Protein AF-A0A0K9FCQ1-F1 (afdb_monomer)

Mean predicted aligned error: 6.99 Å

Sequence (105 aa):
MTIVASFGELFIPIFYLYQIIFYFFFRKKEPKESSLKYYKFTCVTNFLIFCATIPVGLFIGIMATDSGEHQMISFILGFLFITGLPLLFFTWSLRDYLILQRSNK

Radius of gyration: 16.97 Å; Cα contacts (8 Å, |Δi|>4): 75; chains: 1; bounding box: 39×22×56 Å

pLDDT: mean 83.55, std 12.19, range [50.91, 96.12]

Organism: NCBI:txid582475

Structure (mmCIF, N/CA/C/O backbone):
data_AF-A0A0K9FCQ1-F1
#
_entry.id   AF-A0A0K9FCQ1-F1
#
loop_
_atom_site.group_PDB
_atom_site.id
_atom_site.type_symbol
_atom_site.label_atom_id
_atom_site.label_alt_id
_atom_site.label_comp_id
_atom_site.label_asym_id
_atom_site.label_entity_id
_atom_site.label_seq_id
_atom_site.pdbx_PDB_ins_code
_atom_site.Cartn_x
_atom_site.Cartn_y
_atom_site.Cartn_z
_atom_site.occupancy
_atom_site.B_iso_or_equiv
_atom_site.auth_seq_id
_atom_site.auth_comp_id
_atom_site.auth_asym_id
_atom_site.auth_atom_id
_atom_site.pdbx_PDB_model_num
ATOM 1 N N . MET A 1 1 ? 0.921 -0.575 -30.021 1.00 58.56 1 MET A N 1
ATOM 2 C CA . MET A 1 1 ? 1.584 0.178 -28.928 1.00 58.56 1 MET A CA 1
ATOM 3 C C . MET A 1 1 ? 0.780 1.397 -28.471 1.00 58.56 1 MET A C 1
ATOM 5 O O . MET A 1 1 ? 0.685 1.604 -27.273 1.00 58.56 1 MET A O 1
ATOM 9 N N . THR A 1 2 ? 0.134 2.153 -29.366 1.00 62.31 2 THR A N 1
ATOM 10 C CA . THR A 1 2 ? -0.662 3.359 -29.034 1.00 62.31 2 THR A CA 1
ATOM 11 C C . THR A 1 2 ? -1.852 3.121 -28.092 1.00 62.31 2 THR A C 1
ATOM 13 O O . THR A 1 2 ? -2.091 3.925 -27.197 1.00 62.31 2 THR A O 1
ATOM 16 N N . ILE A 1 3 ? -2.569 2.001 -28.233 1.00 64.00 3 ILE A N 1
ATOM 17 C CA . ILE A 1 3 ? -3.713 1.651 -27.363 1.00 64.00 3 ILE A CA 1
ATOM 18 C C . ILE A 1 3 ? -3.265 1.353 -25.919 1.00 64.00 3 ILE A C 1
ATOM 20 O O . ILE A 1 3 ? -3.936 1.728 -24.966 1.00 64.00 3 ILE A O 1
ATOM 24 N N . VAL A 1 4 ? -2.107 0.710 -25.741 1.00 61.38 4 VAL A N 1
ATOM 25 C CA . VAL A 1 4 ? -1.572 0.369 -24.409 1.00 61.38 4 VAL A CA 1
ATOM 26 C C . VAL A 1 4 ? -1.038 1.616 -23.700 1.00 61.38 4 VAL A C 1
ATOM 28 O O . VAL A 1 4 ? -1.277 1.788 -22.508 1.00 61.38 4 VAL A O 1
ATOM 31 N N . ALA A 1 5 ? -0.376 2.512 -24.439 1.00 63.75 5 ALA A N 1
ATOM 32 C CA . ALA A 1 5 ? 0.096 3.790 -23.909 1.00 63.75 5 ALA A CA 1
ATOM 33 C C . ALA A 1 5 ? -1.073 4.683 -23.454 1.00 63.75 5 ALA A C 1
ATOM 35 O O . ALA A 1 5 ? -1.097 5.129 -22.311 1.00 63.75 5 ALA A O 1
ATOM 36 N N . SER A 1 6 ? -2.098 4.838 -24.297 1.00 66.94 6 SER A N 1
ATOM 37 C CA . SER A 1 6 ? -3.304 5.612 -23.956 1.00 66.94 6 SER A CA 1
ATOM 38 C C . SER A 1 6 ? -4.110 5.006 -22.799 1.00 66.94 6 SER A C 1
ATOM 40 O O . SER A 1 6 ? -4.669 5.742 -21.986 1.00 66.94 6 SER A O 1
ATOM 42 N N . PHE A 1 7 ? -4.132 3.675 -22.664 1.00 70.12 7 PHE A N 1
ATOM 43 C CA . PHE A 1 7 ? -4.712 3.011 -21.495 1.00 70.12 7 PHE A CA 1
ATOM 44 C C . PHE A 1 7 ? -3.929 3.346 -20.213 1.00 70.12 7 PHE A C 1
ATOM 46 O O . PHE A 1 7 ? -4.521 3.733 -19.210 1.00 70.12 7 PHE A O 1
ATOM 53 N N . GLY A 1 8 ? -2.596 3.267 -20.234 1.00 73.38 8 GLY A N 1
ATOM 54 C CA . GLY A 1 8 ? -1.772 3.646 -19.081 1.00 73.38 8 GLY A CA 1
ATOM 55 C C . GLY A 1 8 ? -1.987 5.100 -18.648 1.00 73.38 8 GLY A C 1
ATOM 56 O O . GLY A 1 8 ? -2.204 5.364 -17.466 1.00 73.38 8 GLY A O 1
ATOM 57 N N . GLU A 1 9 ? -2.003 6.029 -19.605 1.00 76.12 9 GLU A N 1
ATOM 58 C CA . GLU A 1 9 ? -2.162 7.468 -19.353 1.00 76.12 9 GLU A CA 1
ATOM 59 C C . GLU A 1 9 ? -3.496 7.836 -18.692 1.00 76.12 9 GLU A C 1
ATOM 61 O O . GLU A 1 9 ? -3.537 8.762 -17.886 1.00 76.12 9 GLU A O 1
ATOM 66 N N . LEU A 1 10 ? -4.579 7.109 -18.985 1.00 82.19 10 LEU A N 1
ATOM 67 C CA . LEU A 1 10 ? -5.894 7.382 -18.401 1.00 82.19 10 LEU A CA 1
ATOM 68 C C . LEU A 1 10 ? -6.118 6.628 -17.083 1.00 82.19 10 LEU A C 1
ATOM 70 O O . LEU A 1 10 ? -6.594 7.201 -16.102 1.00 82.19 10 LEU A O 1
ATOM 74 N N . PHE A 1 11 ? -5.783 5.338 -17.037 1.00 82.19 11 PHE A N 1
ATOM 75 C CA . PHE A 1 11 ? -6.143 4.479 -15.907 1.00 82.19 11 PHE A CA 1
ATOM 76 C C . PHE A 1 11 ? -5.248 4.689 -14.685 1.00 82.19 11 PHE A C 1
ATOM 78 O O . PHE A 1 11 ? -5.733 4.574 -13.559 1.00 82.19 11 PHE A O 1
ATOM 85 N N . ILE A 1 12 ? -3.972 5.038 -14.874 1.00 81.56 12 ILE A N 1
ATOM 86 C CA . ILE A 1 12 ? -3.037 5.267 -13.763 1.00 81.56 12 ILE A CA 1
ATOM 87 C C . ILE A 1 12 ? -3.456 6.494 -12.925 1.00 81.56 12 ILE A C 1
ATOM 89 O O . ILE A 1 12 ? -3.589 6.355 -11.705 1.00 81.56 12 ILE A O 1
ATOM 93 N N . PRO A 1 13 ? -3.743 7.676 -13.510 1.00 85.31 13 PRO A N 1
ATOM 94 C CA . PRO A 1 13 ? -4.260 8.810 -12.746 1.00 85.31 13 PRO A CA 1
ATOM 95 C C . PRO A 1 13 ? -5.606 8.524 -12.080 1.00 85.31 13 PRO A C 1
ATOM 97 O O . PRO A 1 13 ? -5.800 8.907 -10.928 1.00 85.31 13 PRO A O 1
ATOM 100 N N . ILE A 1 14 ? -6.520 7.820 -12.762 1.00 87.19 14 ILE A N 1
ATOM 101 C CA . ILE A 1 14 ? -7.819 7.430 -12.189 1.00 87.19 14 ILE A CA 1
ATOM 102 C C . ILE A 1 14 ? -7.622 6.524 -10.974 1.00 87.19 14 ILE A C 1
ATOM 104 O O . ILE A 1 14 ? -8.285 6.714 -9.956 1.00 87.19 14 ILE A O 1
ATOM 108 N N . PHE A 1 15 ? -6.696 5.570 -11.053 1.00 84.75 15 PHE A N 1
ATOM 109 C CA . PHE A 1 15 ? -6.363 4.682 -9.948 1.00 84.75 15 PHE A CA 1
ATOM 110 C C . PHE A 1 15 ? -5.870 5.461 -8.723 1.00 84.75 15 PHE A C 1
ATOM 112 O O . PHE A 1 15 ? -6.408 5.274 -7.631 1.00 84.75 15 PHE A O 1
ATOM 119 N N . TYR A 1 16 ? -4.914 6.384 -8.884 1.00 85.44 16 TYR A N 1
ATOM 120 C CA . TYR A 1 16 ? -4.457 7.203 -7.755 1.00 85.44 16 TYR A CA 1
ATOM 121 C C . TYR A 1 16 ? -5.535 8.159 -7.250 1.00 85.44 16 TYR A C 1
ATOM 123 O O . TYR A 1 16 ? -5.679 8.317 -6.039 1.00 85.44 16 TYR A O 1
ATOM 131 N N . LEU A 1 17 ? -6.326 8.762 -8.139 1.00 88.56 17 LEU A N 1
ATOM 132 C CA . LEU A 1 17 ? -7.434 9.632 -7.754 1.00 88.56 17 LEU A CA 1
ATOM 133 C C . LEU A 1 17 ? -8.466 8.865 -6.919 1.00 88.56 17 LEU A C 1
ATOM 135 O O . LEU A 1 17 ? -8.865 9.345 -5.859 1.00 88.56 17 LEU A O 1
ATOM 139 N N . TYR A 1 18 ? -8.839 7.655 -7.345 1.00 86.19 18 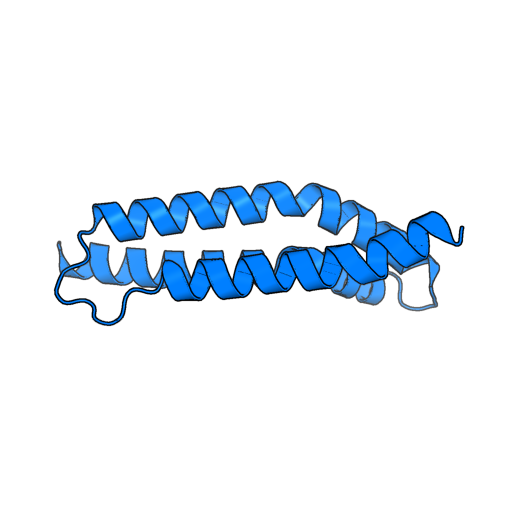TYR A N 1
ATOM 140 C CA . TYR A 1 18 ? -9.702 6.759 -6.579 1.00 86.19 18 TYR A CA 1
ATOM 141 C C . TYR A 1 18 ? -9.116 6.480 -5.195 1.00 86.19 18 TYR A C 1
ATOM 143 O O . TYR A 1 18 ? -9.830 6.605 -4.204 1.00 86.19 18 TYR A O 1
ATOM 151 N N . GLN A 1 19 ? -7.821 6.163 -5.101 1.00 82.12 19 GLN A N 1
ATOM 152 C CA . GLN A 1 19 ? -7.187 5.902 -3.810 1.00 82.12 19 GLN A CA 1
ATOM 153 C C . GLN A 1 19 ? -7.174 7.134 -2.898 1.00 82.12 19 GLN A C 1
ATOM 155 O O . GLN A 1 19 ? -7.474 7.014 -1.712 1.00 82.12 19 GLN A O 1
ATOM 160 N N . ILE A 1 20 ? -6.878 8.323 -3.429 1.00 85.81 20 ILE A N 1
ATOM 161 C CA . ILE A 1 20 ? -6.896 9.577 -2.663 1.00 85.81 20 ILE A CA 1
ATOM 162 C C . ILE A 1 20 ? -8.312 9.870 -2.154 1.00 85.81 20 ILE A C 1
ATOM 164 O O . ILE A 1 20 ? -8.493 10.143 -0.966 1.00 85.81 20 ILE A O 1
ATOM 168 N N . ILE A 1 21 ? -9.321 9.774 -3.026 1.00 86.62 21 ILE A N 1
ATOM 169 C CA . ILE A 1 21 ? -10.730 9.958 -2.658 1.00 86.62 21 ILE A CA 1
ATOM 170 C C . ILE A 1 21 ? -11.118 8.946 -1.578 1.00 86.62 21 ILE A C 1
ATOM 172 O O . ILE A 1 21 ? -11.624 9.338 -0.528 1.00 86.62 21 ILE A O 1
ATOM 176 N N . PHE A 1 22 ? -10.827 7.664 -1.797 1.00 79.06 22 PHE A N 1
ATOM 177 C CA . PHE A 1 22 ? -11.083 6.592 -0.840 1.00 79.06 22 PHE A CA 1
ATOM 178 C C . PHE A 1 22 ? -10.459 6.905 0.525 1.00 79.06 22 PHE A C 1
ATOM 180 O O . PHE A 1 22 ? -11.146 6.853 1.544 1.00 79.06 22 PHE A O 1
ATOM 187 N N . TYR A 1 23 ? -9.195 7.327 0.556 1.00 78.38 23 TYR A N 1
ATOM 188 C CA . TYR A 1 23 ? -8.524 7.717 1.791 1.00 78.38 23 TYR A CA 1
ATOM 189 C C . TYR A 1 23 ? -9.223 8.881 2.499 1.00 78.38 23 TYR A C 1
ATOM 191 O O . TYR A 1 23 ? -9.446 8.801 3.703 1.00 78.38 23 TYR A O 1
ATOM 199 N N . PHE A 1 24 ? -9.619 9.941 1.789 1.00 79.62 24 PHE A N 1
ATOM 200 C CA . PHE A 1 24 ? -10.333 11.068 2.401 1.00 79.62 24 PHE A CA 1
ATOM 201 C C . PHE A 1 24 ? -11.721 10.688 2.926 1.00 79.62 24 PHE A C 1
ATOM 203 O O . PHE A 1 24 ? -12.099 11.146 4.002 1.00 79.62 24 PHE A O 1
ATOM 210 N N . PHE A 1 25 ? -12.460 9.834 2.214 1.00 74.31 25 PHE A N 1
ATOM 211 C CA . PHE A 1 25 ? -13.753 9.325 2.681 1.00 74.31 25 PHE A CA 1
ATOM 212 C C . PHE A 1 25 ? -13.605 8.461 3.938 1.00 74.31 25 PHE A C 1
ATOM 214 O O . PHE A 1 25 ? -14.392 8.599 4.876 1.00 74.31 25 PHE A O 1
ATOM 221 N N . PHE A 1 26 ? -12.580 7.604 3.990 1.00 68.56 26 PHE A N 1
ATOM 222 C CA . PHE A 1 26 ? -12.326 6.753 5.154 1.00 68.56 26 PHE A CA 1
ATOM 223 C C . PHE A 1 26 ? -11.598 7.477 6.295 1.00 68.56 26 PHE A C 1
ATOM 225 O O . PHE A 1 26 ? -11.656 7.054 7.456 1.00 68.56 26 PHE A O 1
ATOM 232 N N . ARG A 1 27 ? -10.967 8.615 6.027 1.00 69.94 27 ARG A N 1
ATOM 233 C CA . ARG A 1 27 ? -10.449 9.512 7.054 1.00 69.94 27 ARG A CA 1
ATOM 234 C C . ARG A 1 27 ? -11.582 10.414 7.543 1.00 69.94 27 ARG A C 1
ATOM 236 O O . ARG A 1 27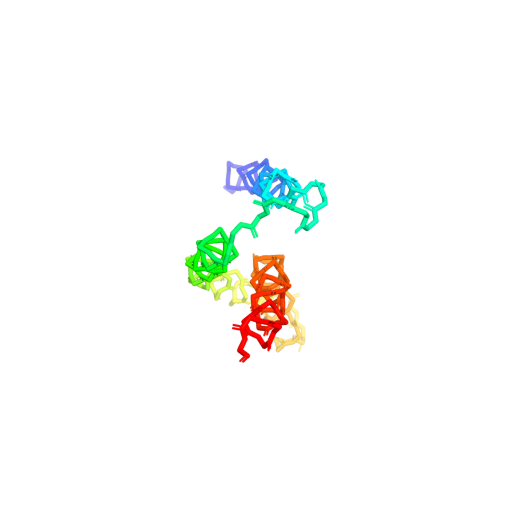 ? -11.628 11.604 7.242 1.00 69.94 27 ARG A O 1
ATOM 243 N N . LYS A 1 28 ? -12.514 9.837 8.307 1.00 60.69 28 LYS A N 1
ATOM 244 C CA . LYS A 1 28 ? -13.598 10.593 8.950 1.00 60.69 28 LYS A CA 1
ATOM 245 C C . LYS A 1 28 ? -12.994 11.754 9.759 1.00 60.69 28 LYS A C 1
ATOM 247 O O . LYS A 1 28 ? -12.035 11.560 10.510 1.00 60.69 28 LYS A O 1
ATOM 252 N N . LYS A 1 29 ? -13.543 12.963 9.584 1.00 53.09 29 LYS A N 1
ATOM 253 C CA . LYS A 1 29 ? -13.224 14.126 10.420 1.00 53.09 29 LYS A CA 1
ATOM 254 C C . LYS A 1 29 ? -13.675 13.819 11.851 1.00 53.09 29 LYS A C 1
ATOM 256 O O . LYS A 1 29 ? -14.855 13.617 12.097 1.00 53.09 29 LYS A O 1
ATOM 261 N N . GLU A 1 30 ? -12.695 13.818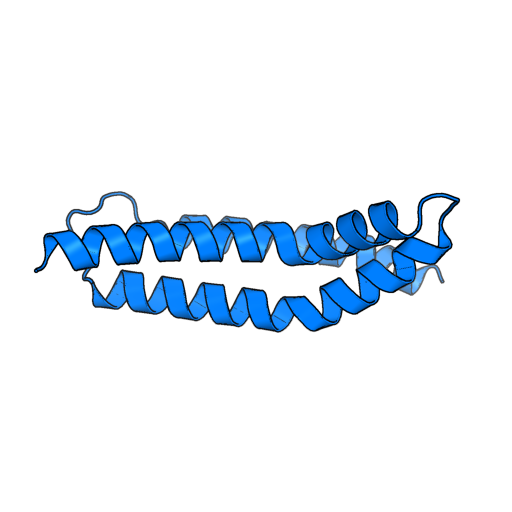 12.743 1.00 53.38 30 GLU A N 1
ATOM 262 C CA . GLU A 1 30 ? -12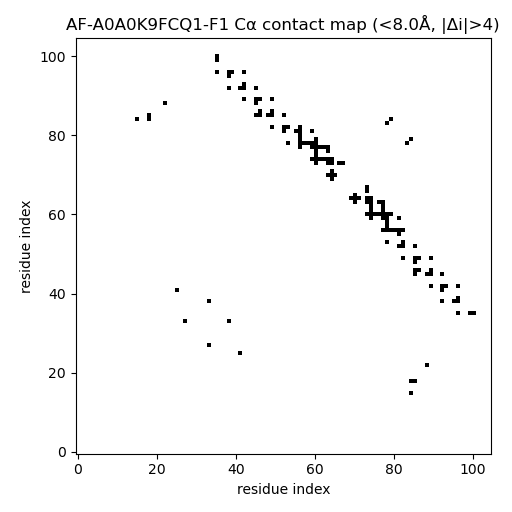.759 13.679 14.200 1.00 53.38 30 GLU A CA 1
ATOM 263 C C . GLU A 1 30 ? -12.804 12.257 14.808 1.00 53.38 30 GLU A C 1
ATOM 265 O O . GLU A 1 30 ? -13.681 11.452 14.498 1.00 53.38 30 GLU A O 1
ATOM 270 N N . PRO A 1 31 ? -11.893 11.966 15.765 1.00 52.88 31 PRO A N 1
ATOM 271 C CA . PRO A 1 31 ? -11.785 10.683 16.471 1.00 52.88 31 PRO A CA 1
ATOM 272 C C . PRO A 1 31 ? -12.903 10.435 17.499 1.00 52.88 31 PRO A C 1
ATOM 274 O O . PRO A 1 31 ? -12.851 9.450 18.230 1.00 52.88 31 PRO A O 1
ATOM 277 N N . LYS A 1 32 ? -13.900 11.323 17.601 1.00 50.91 32 LYS A N 1
ATOM 278 C CA . LYS A 1 32 ? -14.904 11.289 18.676 1.00 50.91 32 LYS A CA 1
ATOM 279 C C . LYS A 1 32 ? -15.984 10.214 18.508 1.00 50.91 32 LYS A C 1
ATOM 281 O O . LYS A 1 32 ? -16.659 9.914 19.483 1.00 50.91 32 LYS A O 1
ATOM 286 N N . GLU A 1 33 ? -16.121 9.597 17.331 1.00 51.59 33 GLU A N 1
ATOM 287 C CA . GLU A 1 33 ? -17.157 8.572 17.084 1.00 51.59 33 GLU A CA 1
ATOM 288 C C . GLU A 1 33 ? -16.669 7.291 16.379 1.00 51.59 33 GLU A C 1
ATOM 290 O O . GLU A 1 33 ? -17.442 6.351 16.174 1.00 51.59 33 GLU A O 1
ATOM 295 N N . SER A 1 34 ? -15.402 7.203 15.967 1.00 60.34 34 SER A N 1
ATOM 296 C CA . SER A 1 34 ? -14.902 6.047 15.214 1.00 60.34 34 SER A CA 1
ATOM 297 C C . SER A 1 34 ? -14.508 4.893 16.147 1.00 60.34 34 SER A C 1
ATOM 299 O O . SER A 1 34 ? -13.444 4.881 16.757 1.00 60.34 34 SER A O 1
ATOM 301 N N . SER A 1 35 ? -15.372 3.875 16.233 1.00 73.19 35 SER A N 1
ATOM 302 C CA . SER A 1 35 ? -15.102 2.650 17.005 1.00 73.19 35 SER A CA 1
ATOM 303 C C . SER A 1 35 ? -13.815 1.933 16.555 1.00 73.19 35 SER A C 1
ATOM 305 O O . SER A 1 35 ? -13.460 1.949 15.377 1.00 73.19 35 SER A O 1
ATOM 307 N N . LEU A 1 36 ? -13.147 1.205 17.460 1.00 80.69 36 LEU A N 1
ATOM 308 C CA . LEU A 1 36 ? -11.974 0.364 17.144 1.00 80.69 36 LEU A CA 1
ATOM 309 C C . LEU A 1 36 ? -12.223 -0.588 15.954 1.00 80.69 36 LEU A C 1
ATOM 311 O O . LEU A 1 36 ? -11.316 -0.876 15.172 1.00 80.69 36 LEU A O 1
ATOM 315 N N . LYS A 1 37 ? -13.474 -1.042 15.788 1.00 83.56 37 LYS A N 1
ATOM 316 C CA . LYS A 1 37 ? -13.923 -1.875 14.665 1.00 83.56 37 LYS A CA 1
ATOM 317 C C . LYS A 1 37 ? -13.734 -1.175 13.315 1.00 83.56 37 LYS A C 1
ATOM 319 O O . LYS A 1 37 ? -13.337 -1.831 12.356 1.00 83.56 37 LYS A O 1
ATOM 324 N N . TYR A 1 38 ? -13.969 0.136 13.254 1.00 83.44 38 TYR A N 1
ATOM 325 C CA . TYR A 1 38 ? -13.770 0.949 12.056 1.00 83.44 38 TYR A CA 1
ATOM 326 C C . TYR A 1 38 ? -12.294 1.017 11.654 1.00 83.44 38 TYR A C 1
ATOM 328 O O . TYR A 1 38 ? -11.952 0.656 10.534 1.00 83.44 38 TYR A O 1
ATOM 336 N N . TYR A 1 39 ? -11.401 1.388 12.578 1.00 84.00 39 TYR A N 1
ATOM 337 C CA . TYR A 1 39 ? -9.961 1.448 12.290 1.00 84.00 39 TYR A CA 1
ATOM 338 C C . TYR A 1 39 ? -9.386 0.084 11.910 1.00 84.00 39 TYR A C 1
ATOM 340 O O . TYR A 1 39 ? -8.573 -0.003 10.992 1.00 84.00 39 TYR A O 1
ATOM 348 N N . LYS A 1 40 ? -9.857 -0.992 12.555 1.00 88.94 40 LYS A N 1
ATOM 349 C CA . LYS A 1 40 ? -9.502 -2.360 12.167 1.00 88.94 40 LYS A CA 1
ATOM 350 C C . LYS A 1 40 ? -9.937 -2.662 10.729 1.00 88.94 40 LYS A C 1
ATOM 352 O O . LYS A 1 40 ? -9.143 -3.192 9.960 1.00 88.94 40 LYS A O 1
ATOM 357 N N . PHE A 1 41 ? -11.171 -2.315 10.361 1.00 88.75 41 PHE A N 1
ATOM 358 C CA . PHE A 1 41 ? -11.687 -2.517 9.006 1.00 88.75 41 PHE A CA 1
ATOM 359 C C . PHE A 1 41 ? -10.883 -1.732 7.960 1.00 88.75 41 PHE A C 1
ATOM 361 O O . PHE A 1 41 ? -10.456 -2.310 6.960 1.00 88.75 41 PHE A O 1
ATOM 368 N N . THR A 1 42 ? -10.608 -0.450 8.213 1.00 87.75 42 THR A N 1
ATOM 369 C CA . THR A 1 42 ? -9.792 0.396 7.329 1.00 87.75 42 THR A CA 1
ATOM 370 C C . THR A 1 42 ? -8.374 -0.157 7.176 1.00 87.75 42 THR A C 1
ATOM 372 O O . THR A 1 42 ? -7.878 -0.263 6.057 1.00 87.75 42 THR A O 1
ATOM 375 N N . CYS A 1 43 ? -7.740 -0.580 8.275 1.00 90.50 43 CYS A N 1
ATOM 376 C CA . CYS A 1 43 ? -6.399 -1.168 8.251 1.00 90.50 43 CYS A CA 1
ATOM 377 C C . CYS A 1 43 ? -6.344 -2.456 7.419 1.00 90.50 43 CYS A C 1
ATOM 379 O O . CYS A 1 43 ? -5.444 -2.615 6.596 1.00 90.50 43 CYS A O 1
ATOM 381 N N . VAL A 1 44 ? -7.307 -3.365 7.602 1.00 92.62 44 VAL A N 1
ATOM 382 C CA . VAL A 1 44 ? -7.380 -4.616 6.828 1.00 92.62 44 VAL A CA 1
ATOM 383 C C . VAL A 1 44 ? -7.640 -4.326 5.351 1.00 92.62 44 VAL A C 1
ATOM 385 O O . VAL A 1 44 ? -6.999 -4.922 4.492 1.00 92.62 44 VAL A O 1
ATOM 388 N N . THR A 1 45 ? -8.527 -3.382 5.041 1.00 90.88 45 THR A N 1
ATOM 389 C CA . THR A 1 45 ? -8.837 -3.019 3.652 1.00 90.88 45 THR A CA 1
ATOM 390 C C . THR A 1 45 ? -7.614 -2.441 2.941 1.00 90.88 45 THR A C 1
ATOM 392 O O . THR A 1 45 ? -7.265 -2.902 1.857 1.00 90.88 45 THR A O 1
ATOM 395 N N . ASN A 1 46 ? -6.903 -1.500 3.570 1.00 91.25 46 ASN A N 1
ATOM 396 C CA . ASN A 1 46 ? -5.681 -0.927 3.001 1.00 91.25 46 ASN A CA 1
ATOM 397 C C . ASN A 1 46 ? -4.564 -1.969 2.851 1.00 91.25 46 ASN A C 1
ATOM 399 O O . ASN A 1 46 ? -3.831 -1.931 1.867 1.00 91.25 46 ASN A O 1
ATOM 403 N N . PHE A 1 47 ? -4.456 -2.922 3.784 1.00 94.81 47 PHE A N 1
ATOM 404 C CA . PHE A 1 47 ? -3.526 -4.045 3.661 1.00 94.81 47 PHE A CA 1
ATOM 405 C C . PHE A 1 47 ? -3.835 -4.906 2.431 1.00 94.81 47 PHE A C 1
ATOM 407 O O . PHE A 1 47 ? -2.940 -5.187 1.637 1.00 94.81 47 PHE A O 1
ATOM 414 N N . LEU A 1 48 ? -5.105 -5.274 2.231 1.00 94.81 48 LEU A N 1
ATOM 415 C CA . LEU A 1 48 ? -5.528 -6.063 1.071 1.00 94.81 48 LEU A CA 1
ATOM 416 C C . LEU A 1 48 ? -5.284 -5.319 -0.248 1.00 94.81 48 LEU A C 1
ATOM 418 O O . LEU A 1 48 ? -4.804 -5.928 -1.202 1.00 94.81 48 LEU A O 1
ATOM 422 N N . ILE A 1 49 ? -5.557 -4.009 -0.294 1.00 91.50 49 ILE A N 1
ATOM 423 C CA . ILE A 1 49 ? -5.260 -3.168 -1.464 1.00 91.50 49 ILE A CA 1
ATOM 424 C C . ILE A 1 49 ? -3.754 -3.157 -1.738 1.00 91.50 49 ILE A C 1
ATOM 426 O O . ILE A 1 49 ? -3.348 -3.408 -2.870 1.00 91.50 49 ILE A O 1
ATOM 430 N N . PHE A 1 50 ? -2.916 -2.933 -0.721 1.00 94.50 50 PHE A N 1
ATOM 431 C CA . PHE A 1 50 ? -1.463 -2.986 -0.878 1.00 94.50 50 PHE A CA 1
ATOM 432 C C . PHE A 1 50 ? -1.015 -4.341 -1.441 1.00 94.50 50 PHE A C 1
ATOM 434 O O . PHE A 1 50 ? -0.339 -4.372 -2.469 1.00 94.50 50 PHE A O 1
ATOM 441 N N . CYS A 1 51 ? -1.470 -5.456 -0.865 1.00 96.12 51 CYS A N 1
ATOM 442 C CA . CYS A 1 51 ? -1.161 -6.793 -1.372 1.00 96.12 51 CYS A CA 1
ATOM 443 C C . CYS A 1 51 ? -1.594 -6.993 -2.832 1.00 96.12 51 CYS A C 1
ATOM 445 O O . CYS A 1 51 ? -0.824 -7.535 -3.622 1.00 96.12 51 CYS A O 1
ATOM 447 N N . ALA A 1 52 ? -2.781 -6.516 -3.213 1.00 93.19 52 ALA A N 1
ATOM 448 C CA . ALA A 1 52 ? -3.275 -6.609 -4.587 1.00 93.19 52 ALA A CA 1
ATOM 449 C C . ALA A 1 52 ? -2.425 -5.803 -5.584 1.00 93.19 52 ALA A C 1
ATOM 451 O O . ALA A 1 52 ? -2.349 -6.158 -6.759 1.00 93.19 52 ALA A O 1
ATOM 452 N N . THR A 1 53 ? -1.754 -4.743 -5.127 1.00 93.19 53 THR A N 1
ATOM 453 C CA . THR A 1 53 ? -0.869 -3.931 -5.975 1.00 93.19 53 THR A CA 1
ATOM 454 C C . THR A 1 53 ? 0.531 -4.512 -6.148 1.00 93.19 53 THR A C 1
ATOM 456 O O . THR A 1 53 ? 1.210 -4.133 -7.098 1.00 93.19 53 THR A O 1
ATOM 459 N N . ILE A 1 54 ? 0.962 -5.457 -5.300 1.00 95.56 54 ILE A N 1
ATOM 460 C CA . ILE A 1 54 ? 2.315 -6.038 -5.360 1.00 95.56 54 ILE A CA 1
ATOM 461 C C . ILE A 1 54 ? 2.604 -6.709 -6.713 1.00 95.56 54 ILE A C 1
ATOM 463 O O . ILE A 1 54 ? 3.632 -6.372 -7.297 1.00 95.56 54 ILE A O 1
ATOM 467 N N . PRO A 1 55 ? 1.752 -7.599 -7.270 1.00 95.12 55 PRO A N 1
ATOM 468 C CA . PRO A 1 55 ? 2.041 -8.234 -8.559 1.00 95.12 55 PRO A CA 1
ATOM 469 C C . PRO A 1 55 ? 2.200 -7.221 -9.697 1.00 95.12 55 PRO A C 1
ATOM 471 O O . PRO A 1 55 ? 3.101 -7.346 -10.523 1.00 95.12 55 PRO A O 1
ATOM 474 N N . VAL A 1 56 ? 1.362 -6.180 -9.705 1.00 91.94 56 VAL A N 1
ATOM 475 C CA . VAL A 1 56 ? 1.425 -5.102 -10.700 1.00 91.94 56 VAL A CA 1
ATOM 476 C C . VAL A 1 56 ? 2.682 -4.257 -10.499 1.00 91.94 56 VAL A C 1
ATOM 478 O O . VAL A 1 56 ? 3.375 -3.955 -11.463 1.00 91.94 56 VAL A O 1
ATOM 481 N N . GLY A 1 57 ? 3.025 -3.923 -9.253 1.00 93.69 57 GLY A N 1
ATOM 482 C CA . GLY A 1 57 ? 4.257 -3.213 -8.922 1.00 93.69 57 GLY A CA 1
ATOM 483 C C . GLY A 1 57 ? 5.508 -3.989 -9.320 1.00 93.69 57 GLY A C 1
ATOM 484 O O . GLY A 1 57 ? 6.431 -3.399 -9.866 1.00 93.69 57 GLY A O 1
ATOM 485 N N . LEU A 1 58 ? 5.539 -5.308 -9.104 1.00 95.44 58 LEU A N 1
ATOM 486 C CA . LEU A 1 58 ? 6.644 -6.165 -9.544 1.00 95.44 58 LEU A CA 1
ATOM 487 C C . LEU A 1 58 ? 6.759 -6.178 -11.069 1.00 95.44 58 LEU A C 1
ATOM 489 O O . LEU A 1 58 ? 7.858 -6.026 -11.593 1.00 95.44 58 LEU A O 1
ATOM 493 N N . PHE A 1 59 ? 5.634 -6.308 -11.775 1.00 93.12 59 PHE A N 1
ATOM 494 C CA . PHE A 1 59 ? 5.611 -6.270 -13.235 1.00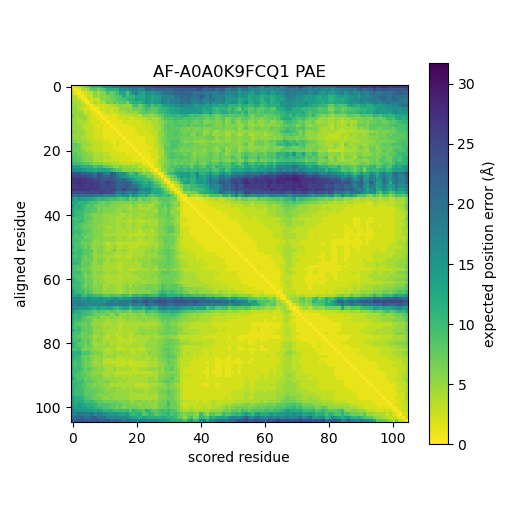 93.12 59 PHE A CA 1
ATOM 495 C C . PHE A 1 59 ? 6.150 -4.939 -13.777 1.00 93.12 59 PHE A C 1
ATOM 497 O O . PHE A 1 59 ? 7.076 -4.931 -14.584 1.00 93.12 59 PHE A O 1
ATOM 504 N N . ILE A 1 60 ? 5.628 -3.810 -13.289 1.00 90.88 60 ILE A N 1
ATOM 505 C CA . ILE A 1 60 ? 6.075 -2.475 -13.707 1.00 90.88 60 ILE A CA 1
ATOM 506 C C . ILE A 1 60 ? 7.528 -2.215 -13.297 1.00 90.88 60 ILE A C 1
ATOM 508 O O . ILE A 1 60 ? 8.289 -1.666 -14.088 1.00 90.88 60 ILE A O 1
ATOM 512 N N . GLY A 1 61 ? 7.938 -2.646 -12.103 1.00 92.62 61 GLY A N 1
ATOM 513 C CA . GLY A 1 61 ? 9.320 -2.551 -11.638 1.00 92.62 61 GLY A CA 1
ATOM 514 C C . GLY A 1 61 ? 10.291 -3.282 -12.564 1.00 92.62 61 GLY A C 1
ATOM 515 O O . GLY A 1 61 ? 11.295 -2.703 -12.964 1.00 92.62 61 GLY A O 1
ATOM 516 N N . ILE A 1 62 ? 9.982 -4.521 -12.962 1.00 93.44 62 ILE A N 1
ATOM 517 C CA . ILE A 1 62 ? 10.807 -5.282 -13.916 1.00 93.44 62 ILE A CA 1
ATOM 518 C C . ILE A 1 62 ? 10.856 -4.567 -15.270 1.00 93.44 62 ILE A C 1
ATOM 520 O O . ILE A 1 62 ? 11.941 -4.373 -15.810 1.00 93.44 62 ILE A O 1
ATOM 524 N N . MET A 1 63 ? 9.714 -4.111 -15.791 1.00 91.38 63 MET A N 1
ATOM 525 C CA . MET A 1 63 ? 9.659 -3.386 -17.068 1.00 91.38 63 MET A CA 1
ATOM 526 C C . MET A 1 63 ? 10.479 -2.087 -17.037 1.00 91.38 63 MET A C 1
ATOM 528 O O . MET A 1 63 ? 11.111 -1.733 -18.026 1.00 91.38 63 MET A O 1
ATOM 532 N N . ALA A 1 64 ? 10.522 -1.395 -15.897 1.00 89.31 64 ALA A N 1
ATOM 533 C CA . ALA A 1 64 ? 11.324 -0.186 -15.730 1.00 89.31 64 ALA A CA 1
ATOM 534 C C . ALA A 1 64 ? 12.841 -0.452 -15.783 1.00 89.31 64 ALA A C 1
ATOM 536 O O . ALA A 1 64 ? 13.609 0.461 -16.074 1.00 89.31 64 ALA A O 1
ATOM 537 N N . THR A 1 65 ? 13.303 -1.682 -15.533 1.00 92.19 65 THR A N 1
ATOM 538 C CA . THR A 1 65 ? 14.741 -2.007 -15.616 1.00 92.19 65 THR A CA 1
ATOM 539 C C . THR A 1 65 ? 15.295 -2.000 -17.038 1.00 92.19 65 THR A C 1
ATOM 541 O O . THR A 1 65 ? 16.506 -1.882 -17.205 1.00 92.19 65 THR A O 1
ATOM 544 N N . ASP A 1 66 ? 14.424 -2.046 -18.048 1.00 86.81 66 ASP A N 1
ATOM 545 C CA . ASP A 1 66 ? 14.802 -2.000 -19.465 1.00 86.81 66 ASP A CA 1
ATOM 546 C C . ASP A 1 66 ? 15.256 -0.592 -19.912 1.00 86.81 66 ASP A C 1
ATOM 548 O O . ASP A 1 66 ? 15.816 -0.416 -20.989 1.00 86.81 66 ASP A O 1
ATOM 552 N N . SER A 1 67 ? 15.045 0.444 -19.084 1.00 74.44 67 SER A N 1
ATOM 553 C CA . SER A 1 67 ? 15.196 1.846 -19.491 1.00 74.44 67 SER A CA 1
ATOM 554 C C . SER A 1 67 ? 16.561 2.507 -19.210 1.00 74.44 67 SER A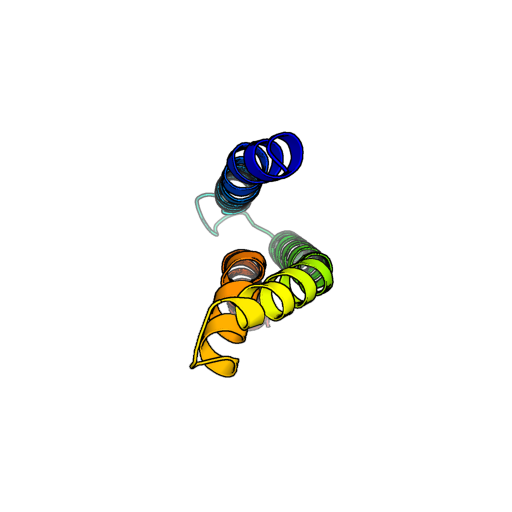 C 1
ATOM 556 O O . SER A 1 67 ? 16.662 3.720 -19.403 1.00 74.44 67 SER A O 1
ATOM 558 N N . GLY A 1 68 ? 17.604 1.804 -18.734 1.00 67.00 68 GLY A N 1
ATOM 559 C CA . GLY A 1 68 ? 18.945 2.412 -18.578 1.00 67.00 68 GLY A CA 1
ATOM 560 C C . GLY A 1 68 ? 19.929 1.745 -17.601 1.00 67.00 68 GLY A C 1
ATOM 561 O O . GLY A 1 68 ? 19.678 0.669 -17.065 1.00 67.00 68 GLY A O 1
ATOM 562 N N . GLU A 1 69 ? 21.064 2.416 -17.352 1.00 74.00 69 GLU A N 1
ATOM 563 C CA . GLU A 1 69 ? 22.247 1.879 -16.641 1.00 74.00 69 GLU A CA 1
ATOM 564 C C . GLU A 1 69 ? 22.025 1.517 -15.156 1.00 74.00 69 GLU A C 1
ATOM 566 O O . GLU A 1 69 ? 22.779 0.727 -14.587 1.00 74.00 69 GLU A O 1
ATOM 571 N N . HIS A 1 70 ? 20.986 2.053 -14.504 1.00 86.56 70 HIS A N 1
ATOM 572 C CA . HIS A 1 70 ? 20.726 1.865 -13.069 1.00 86.56 70 HIS A CA 1
ATOM 573 C C . HIS A 1 70 ? 19.523 0.954 -12.791 1.00 86.56 70 HIS A C 1
ATOM 575 O O . HIS A 1 70 ? 18.534 1.371 -12.186 1.00 86.56 70 HIS A O 1
ATOM 581 N N . GLN A 1 71 ? 19.636 -0.317 -13.182 1.00 90.88 71 GLN A N 1
ATOM 582 C CA . GLN A 1 71 ? 18.555 -1.312 -13.105 1.00 90.88 71 GLN A CA 1
ATOM 583 C C . GLN A 1 71 ? 17.850 -1.369 -11.739 1.00 90.88 71 GLN A C 1
ATOM 585 O O . GLN A 1 71 ? 16.624 -1.360 -11.673 1.00 90.88 71 GLN A O 1
ATOM 590 N N . MET A 1 72 ? 18.603 -1.376 -10.634 1.00 93.50 72 MET A N 1
ATOM 591 C CA . MET A 1 72 ? 18.016 -1.470 -9.291 1.00 93.50 72 MET A CA 1
ATOM 592 C C . MET A 1 72 ? 17.207 -0.222 -8.912 1.00 93.50 72 MET A C 1
ATOM 594 O O . MET A 1 72 ? 16.133 -0.342 -8.325 1.00 93.50 72 MET A O 1
ATOM 598 N N . ILE A 1 73 ? 17.693 0.972 -9.261 1.00 93.38 73 ILE A N 1
ATOM 599 C CA . ILE A 1 73 ? 16.984 2.227 -8.979 1.00 93.38 73 ILE A CA 1
ATOM 600 C C . ILE A 1 73 ? 15.704 2.284 -9.815 1.00 93.38 73 ILE A C 1
ATOM 602 O O . ILE A 1 73 ? 14.638 2.566 -9.269 1.00 93.38 73 ILE A O 1
ATOM 606 N N . SER A 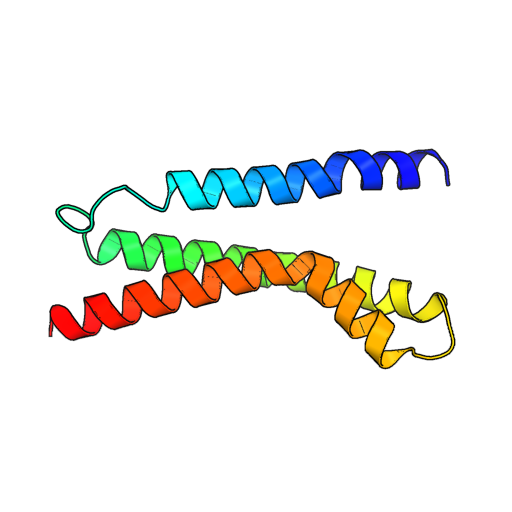1 74 ? 15.783 1.945 -11.104 1.00 92.88 74 SER A N 1
ATOM 607 C CA . SER A 1 74 ? 14.613 1.905 -11.984 1.00 92.88 74 SER A CA 1
ATOM 608 C C . SER A 1 74 ? 13.566 0.895 -11.512 1.00 92.88 74 SER A C 1
ATOM 610 O O . SER A 1 74 ? 12.379 1.216 -11.496 1.00 92.88 74 SER A O 1
ATOM 612 N N . PHE A 1 75 ? 13.994 -0.281 -11.039 1.00 94.19 75 PHE A N 1
ATOM 613 C CA . PHE A 1 75 ? 13.095 -1.263 -10.432 1.00 94.19 75 PHE A CA 1
ATOM 614 C C . PHE A 1 75 ? 12.358 -0.686 -9.223 1.00 94.19 75 PHE A C 1
ATOM 616 O O . PHE A 1 75 ? 11.132 -0.758 -9.153 1.00 94.19 75 PHE A O 1
ATOM 623 N N . ILE A 1 76 ? 13.100 -0.097 -8.279 1.00 95.00 76 ILE A N 1
ATOM 624 C CA . ILE A 1 76 ? 12.531 0.465 -7.049 1.00 95.00 76 ILE A CA 1
ATOM 625 C C . ILE A 1 76 ? 11.535 1.574 -7.388 1.00 95.00 76 ILE A C 1
ATOM 627 O O . ILE A 1 76 ? 10.439 1.592 -6.833 1.00 95.00 76 ILE A O 1
ATOM 631 N N . LEU A 1 77 ? 11.882 2.468 -8.315 1.00 91.88 77 LEU A N 1
ATOM 632 C CA . LEU A 1 77 ? 10.998 3.553 -8.736 1.00 91.88 77 LEU A CA 1
ATOM 633 C C . LEU A 1 77 ? 9.733 3.023 -9.421 1.00 91.88 77 LEU A C 1
ATOM 635 O O . LEU A 1 77 ? 8.640 3.458 -9.067 1.00 91.88 77 LEU A O 1
ATOM 639 N N . GLY A 1 78 ? 9.846 2.054 -10.334 1.00 91.75 78 GLY A N 1
ATOM 640 C CA . GLY A 1 78 ? 8.689 1.440 -10.994 1.00 91.75 78 GLY A CA 1
ATOM 641 C C . GLY A 1 78 ? 7.782 0.677 -10.022 1.00 91.75 78 GLY A C 1
ATOM 642 O O . GLY A 1 78 ? 6.557 0.798 -10.077 1.00 91.75 78 GLY A O 1
ATOM 643 N N . PHE A 1 79 ? 8.374 -0.048 -9.072 1.00 94.44 79 PHE A N 1
ATOM 644 C CA . PHE A 1 79 ? 7.640 -0.763 -8.031 1.00 94.44 79 PHE A CA 1
ATOM 645 C C . PHE A 1 79 ? 6.908 0.196 -7.085 1.00 94.44 79 PHE A C 1
ATOM 647 O O . PHE A 1 79 ? 5.712 0.029 -6.822 1.00 94.44 79 PHE A O 1
ATOM 654 N N . LEU A 1 80 ? 7.615 1.209 -6.575 1.00 94.19 80 LEU A N 1
ATOM 655 C CA . LEU A 1 80 ? 7.065 2.196 -5.646 1.00 94.19 80 LEU A CA 1
ATOM 656 C C . LEU A 1 80 ? 6.095 3.160 -6.313 1.00 94.19 80 LEU A C 1
ATOM 658 O O . LEU A 1 80 ? 5.258 3.713 -5.608 1.00 94.19 80 LEU A O 1
ATOM 662 N N . PHE A 1 81 ? 6.159 3.337 -7.633 1.00 91.19 81 PHE A N 1
ATOM 663 C CA . PHE A 1 81 ? 5.139 4.082 -8.354 1.00 91.19 81 PHE A CA 1
ATOM 664 C C . PHE A 1 81 ? 3.774 3.456 -8.051 1.00 91.19 81 PHE A C 1
ATOM 666 O O . PHE A 1 81 ? 2.970 4.074 -7.364 1.00 91.19 81 PHE A O 1
ATOM 673 N N . ILE A 1 82 ? 3.580 2.180 -8.398 1.00 91.56 82 ILE A N 1
ATOM 674 C CA . ILE A 1 82 ? 2.307 1.468 -8.198 1.00 91.56 82 ILE A CA 1
ATOM 675 C C . ILE A 1 82 ? 1.971 1.237 -6.718 1.00 91.56 82 ILE A C 1
ATOM 677 O O . ILE A 1 82 ? 0.820 1.394 -6.307 1.00 91.56 82 ILE A O 1
ATOM 681 N N . THR A 1 83 ? 2.956 0.830 -5.914 1.00 94.50 83 THR A N 1
ATOM 682 C CA . THR A 1 83 ? 2.712 0.336 -4.546 1.00 94.50 83 THR A CA 1
ATOM 683 C C . THR A 1 83 ? 2.893 1.389 -3.457 1.00 94.50 83 THR A C 1
ATOM 685 O O . THR A 1 83 ? 2.420 1.188 -2.339 1.00 94.50 83 THR A O 1
ATOM 688 N N . GLY A 1 84 ? 3.539 2.520 -3.751 1.00 93.38 84 GLY A N 1
ATOM 689 C CA . GLY A 1 84 ? 3.941 3.511 -2.752 1.00 93.38 84 GLY A CA 1
ATOM 690 C C . GLY A 1 84 ? 2.759 4.173 -2.052 1.00 93.38 84 GLY A C 1
ATOM 691 O O . GLY A 1 84 ? 2.743 4.265 -0.826 1.00 93.38 84 GLY A O 1
ATOM 692 N N . LEU A 1 85 ? 1.737 4.581 -2.805 1.00 91.94 85 LEU A N 1
ATOM 693 C CA . LEU A 1 85 ? 0.529 5.191 -2.244 1.00 91.94 85 LEU A CA 1
ATOM 694 C C . LEU A 1 85 ? -0.330 4.176 -1.448 1.00 91.94 85 LEU A C 1
ATOM 696 O O . LEU A 1 85 ? -0.663 4.477 -0.297 1.00 91.94 85 LEU A O 1
ATOM 700 N N . PRO A 1 86 ? -0.577 2.945 -1.946 1.00 92.81 86 PRO A N 1
ATOM 701 C CA . PRO A 1 86 ? -1.148 1.863 -1.137 1.00 92.81 86 PRO A CA 1
ATOM 702 C C . PRO A 1 86 ? -0.384 1.587 0.165 1.00 92.81 86 PRO A C 1
ATOM 704 O O . PRO A 1 86 ? -0.990 1.455 1.231 1.00 92.81 86 PRO A O 1
ATOM 707 N N . LEU A 1 87 ? 0.951 1.532 0.099 1.00 95.25 87 LEU A N 1
ATOM 708 C CA . LEU A 1 87 ? 1.814 1.309 1.258 1.00 95.25 87 LEU A CA 1
ATOM 709 C C . LEU A 1 87 ? 1.697 2.455 2.271 1.00 95.25 87 LEU A C 1
ATOM 711 O O . LEU A 1 87 ? 1.611 2.214 3.478 1.00 95.25 87 LEU A O 1
ATOM 715 N N . LEU A 1 88 ? 1.651 3.701 1.800 1.00 93.19 88 LEU A N 1
ATOM 716 C CA . LEU A 1 88 ? 1.487 4.879 2.650 1.00 93.19 88 LEU A CA 1
ATOM 717 C C . LEU A 1 88 ? 0.141 4.851 3.389 1.00 93.19 88 LEU A C 1
ATOM 719 O O . LEU A 1 88 ? 0.089 5.098 4.593 1.00 93.19 88 LEU A O 1
ATOM 723 N N . PHE A 1 89 ? -0.948 4.484 2.716 1.00 91.62 89 PHE A N 1
ATOM 724 C CA . PHE A 1 89 ? -2.258 4.372 3.365 1.00 91.62 89 PHE A CA 1
ATOM 725 C C . PHE A 1 89 ? -2.347 3.202 4.334 1.00 91.62 89 PHE A C 1
ATOM 727 O O . PHE A 1 89 ? -2.928 3.346 5.415 1.00 91.62 89 PHE A O 1
ATOM 734 N N . PHE A 1 90 ? -1.734 2.067 4.000 1.00 93.25 90 PHE A N 1
ATOM 735 C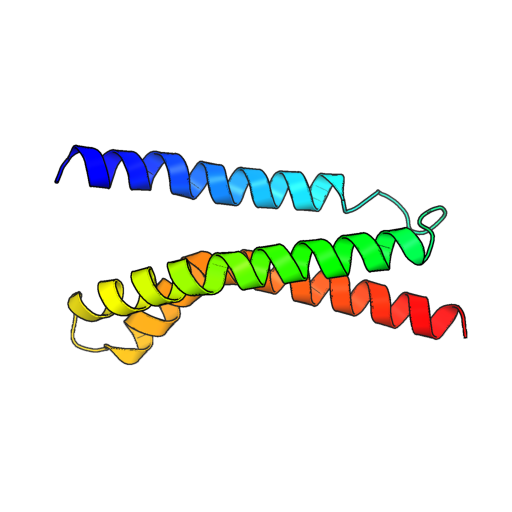 CA . PHE A 1 90 ? -1.632 0.948 4.926 1.00 93.25 90 PHE A CA 1
ATOM 736 C C . PHE A 1 90 ? -0.860 1.345 6.190 1.00 93.25 90 PHE A C 1
ATOM 738 O O . PHE A 1 90 ? -1.406 1.234 7.289 1.00 93.25 90 PHE A O 1
ATOM 745 N N . THR A 1 91 ? 0.352 1.886 6.050 1.00 93.75 91 THR A N 1
ATOM 746 C CA . THR A 1 91 ? 1.195 2.290 7.191 1.00 93.75 91 THR A CA 1
ATOM 747 C C . THR A 1 91 ? 0.520 3.342 8.071 1.00 93.75 91 THR A C 1
ATOM 749 O O . THR A 1 91 ? 0.557 3.225 9.299 1.00 93.75 91 THR A O 1
ATOM 752 N N . TRP A 1 92 ? -0.176 4.314 7.476 1.00 91.00 92 TRP A N 1
ATOM 753 C CA . TRP A 1 92 ? -0.948 5.302 8.228 1.00 91.00 92 TRP A CA 1
ATOM 754 C C . TRP A 1 92 ? -2.096 4.656 9.015 1.00 91.00 92 TRP A C 1
ATOM 756 O O . TRP A 1 92 ? -2.235 4.878 10.217 1.00 91.00 92 TRP A O 1
ATOM 766 N N . SER A 1 93 ? -2.901 3.814 8.361 1.00 89.75 93 SER A N 1
ATOM 767 C CA . SER A 1 93 ? -4.031 3.141 9.017 1.00 89.75 93 SER A CA 1
ATOM 768 C C . SER A 1 93 ? -3.598 2.174 10.123 1.00 89.75 93 SER A C 1
ATOM 770 O O . SER A 1 93 ? -4.276 2.073 11.147 1.00 89.75 93 SER A O 1
ATOM 772 N N . LEU A 1 94 ? -2.445 1.520 9.959 1.00 93.19 94 LEU A N 1
ATOM 773 C CA . LEU A 1 94 ? -1.844 0.662 10.974 1.00 93.19 94 LEU A CA 1
ATOM 774 C C . LEU A 1 94 ? -1.409 1.477 12.194 1.00 93.19 94 LEU A C 1
ATOM 776 O O . LEU A 1 94 ? -1.717 1.097 13.322 1.00 93.19 94 LEU A O 1
ATOM 780 N N . ARG A 1 95 ? -0.737 2.615 11.980 1.00 91.50 95 ARG A N 1
ATOM 781 C CA . ARG A 1 95 ? -0.351 3.531 13.062 1.00 91.50 95 ARG A CA 1
ATOM 782 C C . ARG A 1 95 ? -1.570 3.961 13.878 1.00 91.50 95 ARG A C 1
ATOM 784 O O . ARG A 1 95 ? -1.544 3.845 15.102 1.00 91.50 95 ARG A O 1
ATOM 791 N N . ASP A 1 96 ? -2.624 4.427 13.214 1.00 86.88 96 ASP A N 1
ATOM 792 C CA . ASP A 1 96 ? -3.836 4.907 13.885 1.0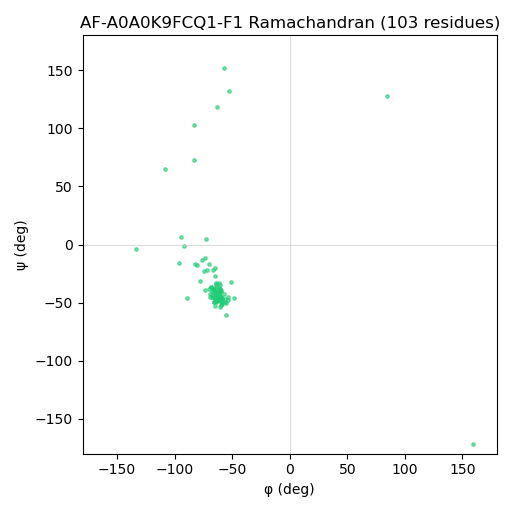0 86.88 96 ASP A CA 1
ATOM 793 C C . ASP A 1 96 ? -4.529 3.780 14.669 1.00 86.88 96 ASP A C 1
ATOM 795 O O . ASP A 1 96 ? -4.927 3.973 15.821 1.00 86.88 96 ASP A O 1
ATOM 799 N N . TYR A 1 97 ? -4.603 2.577 14.089 1.00 87.94 97 TYR A N 1
ATOM 800 C CA . TYR A 1 97 ? -5.137 1.396 14.767 1.00 87.94 97 TYR A CA 1
ATOM 801 C C . TYR A 1 97 ? -4.342 1.041 16.032 1.00 87.94 97 TYR A C 1
ATOM 803 O O . TYR A 1 97 ? -4.941 0.828 17.087 1.00 87.94 97 TYR A O 1
ATOM 811 N N . LEU A 1 98 ? -3.007 1.022 15.958 1.00 89.94 98 LEU A N 1
ATOM 812 C CA . LEU A 1 98 ? -2.141 0.690 17.094 1.00 89.94 98 LEU A CA 1
ATOM 813 C C . LEU A 1 98 ? -2.246 1.719 18.229 1.00 89.94 98 LEU A C 1
ATOM 815 O O . LEU A 1 98 ? -2.280 1.338 19.401 1.00 89.94 98 LEU A O 1
ATOM 819 N N . ILE A 1 99 ? -2.333 3.011 17.898 1.00 88.12 99 ILE A N 1
ATOM 820 C CA . ILE A 1 99 ? -2.522 4.082 18.889 1.00 88.12 99 ILE A CA 1
ATOM 821 C C . ILE A 1 99 ? -3.859 3.898 19.618 1.00 88.12 99 ILE A C 1
ATOM 823 O O . ILE A 1 99 ? -3.898 3.916 20.850 1.00 88.12 99 ILE A O 1
ATOM 827 N N . LEU A 1 100 ? -4.947 3.660 18.880 1.00 83.31 100 LEU A N 1
ATOM 828 C CA . LEU A 1 100 ? -6.274 3.480 19.471 1.00 83.31 100 LEU A CA 1
ATOM 829 C C . LEU A 1 100 ? -6.386 2.176 20.274 1.00 83.31 100 LEU A C 1
ATOM 831 O O . LEU A 1 100 ? -7.032 2.143 21.322 1.00 83.31 100 LEU A O 1
ATOM 835 N N . GLN A 1 101 ? -5.750 1.099 19.811 1.00 85.06 101 GLN A N 1
ATOM 836 C CA . GLN A 1 101 ? -5.703 -0.168 20.537 1.00 85.06 101 GLN A CA 1
ATOM 837 C C . GLN A 1 101 ? -4.961 -0.024 21.870 1.00 85.06 101 GLN A C 1
ATOM 839 O O . GLN A 1 101 ? -5.379 -0.618 22.860 1.00 85.06 101 GLN A O 1
ATOM 844 N N . ARG A 1 102 ? -3.886 0.774 21.908 1.00 85.62 102 ARG A N 1
ATOM 845 C CA . ARG A 1 102 ? -3.157 1.075 23.145 1.00 85.62 102 ARG A CA 1
ATOM 846 C C . ARG A 1 102 ? -3.978 1.930 24.110 1.00 85.62 102 ARG A C 1
ATOM 848 O O . ARG A 1 102 ? -3.877 1.711 25.304 1.00 85.62 102 ARG A O 1
ATOM 855 N N . SER A 1 103 ? -4.770 2.875 23.604 1.00 78.06 103 SER A N 1
ATOM 856 C CA . SER A 1 103 ? -5.607 3.751 24.437 1.00 78.06 103 SER A CA 1
ATOM 857 C C . SER A 1 103 ? -6.848 3.064 25.023 1.00 78.06 103 SER A C 1
ATOM 859 O O . SER A 1 103 ? -7.393 3.568 25.996 1.00 78.06 103 SER A O 1
ATOM 861 N N . ASN A 1 104 ? -7.326 1.973 24.414 1.00 67.69 104 ASN A N 1
ATOM 862 C CA . ASN A 1 104 ? -8.473 1.185 24.897 1.00 67.69 104 ASN A CA 1
ATOM 863 C C . ASN A 1 104 ? -8.074 0.016 25.821 1.00 67.69 104 ASN A C 1
ATOM 865 O O . ASN A 1 104 ? -8.948 -0.741 26.241 1.00 67.69 104 ASN A O 1
ATOM 869 N N . LYS A 1 105 ? -6.775 -0.181 26.066 1.00 56.03 105 LYS A N 1
ATOM 870 C CA . LYS A 1 105 ? -6.236 -1.148 27.030 1.00 56.03 105 LYS A CA 1
ATOM 871 C C . LYS A 1 105 ? -6.007 -0.463 28.367 1.00 56.03 105 LYS A C 1
ATOM 873 O O . LYS A 1 105 ? -6.245 -1.144 29.384 1.00 56.03 105 LYS A O 1
#

Secondary structure (DSSP, 8-state):
-HHHHHHHHHHHHHHHHHHHHHHHHHS-S-TTS--HHHHHHHHHHHHHHHHHHHHHHHHHHHHHGGGSS-HHHHHHHHHHHHHHHHHHHHHHHHHHHHHHHHHT-

Solvent-accessible surface area (backbone atoms only — not comparable to full-atom values): 5601 Å² total; per-residue (Å²): 111,69,68,61,51,55,48,50,68,53,50,52,57,50,52,52,50,50,51,53,52,51,50,56,68,71,53,63,88,64,84,87,76,68,48,73,68,51,40,49,50,52,24,53,50,29,44,51,51,28,59,66,30,44,66,57,8,51,52,42,7,57,59,36,33,77,76,56,96,55,39,69,61,32,21,52,51,31,22,40,61,61,29,40,62,38,45,51,51,20,54,50,32,45,52,55,34,53,54,52,55,61,73,76,106

Nearest PDB structures (foldseek):
  3g67-assembly1_B  TM=5.865E-01  e=4.230E+00  Thermotoga maritima
  3g6b-assembly1_B  TM=5.393E-01  e=3.787E+00  Thermotoga maritima
  6grj-assembly1_I  TM=4.766E-01  e=9.713E+00  Aeromonas hydrophila

Foldseek 3Di:
DVVVVVCCVPVLVVVVVVLVVVLVVLPDPDPPPQDLVSLVVQLVVLVVVLVVQQVVLQVQLCVQLVPDDCSVVSSVCSSCSRRVSSVVSNVVSVVVSVVVVVVVD